Protein AF-A0A9E5V149-F1 (afdb_monomer)

pLDDT: mean 79.42, std 20.44, range [36.66, 98.19]

Secondary structure (DSSP, 8-state):
--HHHHHHHHHHHHHHHHHHHHHHHHHHHHH------EEEEE-------S-----SS---TTHHHHHHHHHHHHHH--S-------------EEEEEEE-TTS-EEEEEE-GGGHHHHHHHHHHHHHHHHHHHHHHHHHHHHHHHHHHHHHHHHHHH-TT--

Radius of gyration: 28.44 Å; Cα contacts (8 Å, |Δi|>4): 94; chains: 1; bounding box: 50×40×90 Å

Nearest PDB structures (foldseek):
  6yxy-assembly1_AK  TM=3.208E-01  e=8.764E-01  Trypanosoma brucei brucei
  1hbx-assembly1_A  TM=2.092E-01  e=3.839E+00  Homo sapiens
  7yh1-assembly2_C  TM=1.714E-01  e=8.544E+00  Promethearchaeum syntrophicum

Structure (mmCIF, N/CA/C/O backbone):
data_AF-A0A9E5V149-F1
#
_entry.id   AF-A0A9E5V149-F1
#
loop_
_atom_site.group_PDB
_atom_site.id
_atom_site.type_symbol
_atom_site.label_atom_id
_atom_site.label_alt_id
_atom_site.label_comp_id
_atom_site.label_asym_id
_atom_site.label_entity_id
_atom_site.label_seq_id
_atom_site.pdbx_PDB_ins_code
_atom_site.Cartn_x
_atom_site.Cartn_y
_atom_site.Cartn_z
_atom_site.occupancy
_atom_site.B_iso_or_equiv
_atom_site.auth_seq_id
_atom_site.auth_comp_id
_atom_site.auth_asym_id
_atom_site.auth_atom_id
_atom_site.pdbx_PDB_model_num
ATOM 1 N N . MET A 1 1 ? 28.850 -5.576 -20.797 1.00 51.12 1 MET A N 1
ATOM 2 C CA . MET A 1 1 ? 27.486 -5.925 -21.259 1.00 51.12 1 MET A CA 1
ATOM 3 C C . MET A 1 1 ? 26.833 -4.629 -21.716 1.00 51.12 1 MET A C 1
ATOM 5 O O . MET A 1 1 ? 27.160 -3.603 -21.146 1.00 51.12 1 MET A O 1
ATOM 9 N N . GLY A 1 2 ? 26.064 -4.618 -22.807 1.00 87.75 2 GLY A N 1
ATOM 10 C CA . GLY A 1 2 ? 25.592 -3.362 -23.414 1.00 87.75 2 GLY A CA 1
ATOM 11 C C . GLY A 1 2 ? 24.473 -2.674 -22.621 1.00 87.75 2 GLY A C 1
ATOM 12 O O . GLY A 1 2 ? 23.629 -3.358 -22.051 1.00 87.75 2 GLY A O 1
ATOM 13 N N . LEU A 1 3 ? 24.426 -1.337 -22.671 1.00 87.38 3 LEU A N 1
ATOM 14 C CA . LEU A 1 3 ? 23.420 -0.484 -22.009 1.00 87.38 3 LEU A CA 1
ATOM 15 C C . LEU A 1 3 ? 21.965 -0.911 -22.269 1.00 87.38 3 LEU A C 1
ATOM 17 O O . LEU A 1 3 ? 21.143 -0.889 -21.363 1.00 87.38 3 LEU A O 1
ATOM 21 N N . LEU A 1 4 ? 21.637 -1.335 -23.494 1.00 87.56 4 LEU A N 1
ATOM 22 C CA . LEU A 1 4 ? 20.285 -1.804 -23.831 1.00 87.56 4 LEU A CA 1
ATOM 23 C C . LEU A 1 4 ? 19.885 -3.058 -23.046 1.00 87.56 4 LEU A C 1
ATOM 25 O O . LEU A 1 4 ? 18.743 -3.170 -22.623 1.00 87.56 4 LEU A O 1
ATOM 29 N N . LYS A 1 5 ? 20.836 -3.964 -22.807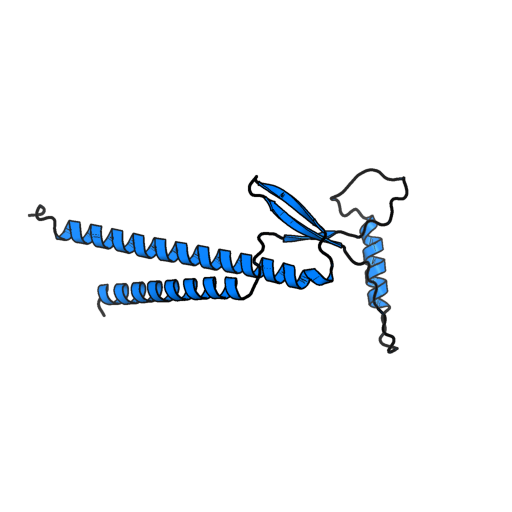 1.00 90.31 5 LYS A N 1
ATOM 30 C CA . LYS A 1 5 ? 20.599 -5.192 -22.042 1.00 90.31 5 LYS A CA 1
ATOM 31 C C . LYS A 1 5 ? 20.417 -4.905 -20.548 1.00 90.31 5 LYS A C 1
ATOM 33 O O . LYS A 1 5 ? 19.683 -5.606 -19.863 1.00 90.31 5 LYS A O 1
ATOM 38 N N . GLU A 1 6 ? 21.065 -3.858 -20.042 1.00 92.31 6 GLU A N 1
ATOM 39 C CA . GLU A 1 6 ? 20.852 -3.369 -18.674 1.00 92.31 6 GLU A CA 1
ATOM 40 C C . GLU A 1 6 ? 19.484 -2.682 -18.530 1.00 92.31 6 GLU A C 1
ATOM 42 O O . GLU A 1 6 ? 18.782 -2.889 -17.540 1.00 92.31 6 GLU A O 1
ATOM 47 N N . LEU A 1 7 ? 19.061 -1.915 -19.541 1.00 91.19 7 LEU A N 1
ATOM 48 C CA . LEU A 1 7 ? 17.721 -1.323 -19.582 1.00 91.19 7 LEU A CA 1
ATOM 49 C C . LEU A 1 7 ? 16.628 -2.392 -19.656 1.00 91.19 7 LEU A C 1
ATOM 51 O O . LEU A 1 7 ? 15.662 -2.319 -18.905 1.00 91.19 7 LEU A O 1
ATOM 55 N N . GLU A 1 8 ? 16.800 -3.407 -20.498 1.00 92.31 8 GLU A N 1
ATOM 56 C CA . GLU A 1 8 ? 15.894 -4.556 -20.576 1.00 92.31 8 GLU A CA 1
ATOM 57 C C . GLU A 1 8 ? 15.749 -5.234 -19.207 1.00 92.31 8 GLU A C 1
ATOM 59 O O . GLU A 1 8 ? 14.638 -5.343 -18.693 1.00 92.31 8 GLU A O 1
ATOM 64 N N . GLY A 1 9 ? 16.868 -5.550 -18.545 1.00 94.69 9 GLY A N 1
ATOM 65 C CA . GLY A 1 9 ? 16.840 -6.162 -17.214 1.00 94.69 9 GLY A CA 1
ATOM 66 C C . GLY A 1 9 ? 16.174 -5.290 -16.142 1.00 94.69 9 GLY A C 1
ATOM 67 O O . GLY A 1 9 ? 15.465 -5.802 -15.276 1.00 94.69 9 GLY A O 1
ATOM 68 N N . THR A 1 10 ? 16.351 -3.965 -16.189 1.00 94.19 10 THR A N 1
ATOM 69 C CA . THR A 1 10 ? 15.666 -3.064 -15.242 1.00 94.19 10 THR A CA 1
ATOM 70 C C . THR A 1 10 ? 14.162 -2.970 -15.515 1.00 94.19 10 THR A C 1
ATOM 72 O O . THR A 1 10 ? 13.381 -2.959 -14.562 1.00 94.19 10 THR A O 1
ATOM 75 N N . VAL A 1 11 ? 13.740 -2.967 -16.784 1.00 95.69 11 VAL A N 1
ATOM 76 C CA . VAL A 1 11 ? 12.322 -2.978 -17.180 1.00 95.69 11 VAL A CA 1
ATOM 77 C C . VAL A 1 11 ? 11.642 -4.284 -16.779 1.00 95.69 11 VAL A C 1
ATOM 79 O O . VAL A 1 11 ? 10.559 -4.237 -16.196 1.00 95.69 11 VAL A O 1
ATOM 82 N N . GLU A 1 12 ? 12.271 -5.434 -17.022 1.00 96.44 12 GLU A N 1
ATOM 83 C CA . GLU A 1 12 ? 11.768 -6.737 -16.568 1.00 96.44 12 GLU A CA 1
ATOM 84 C C . GLU A 1 12 ? 11.617 -6.773 -15.040 1.00 96.44 12 GLU A C 1
ATOM 86 O O . GLU A 1 12 ? 10.591 -7.214 -14.513 1.00 96.44 12 GLU A O 1
ATOM 91 N N . GLY A 1 13 ? 12.594 -6.222 -14.311 1.00 96.81 13 GLY A N 1
ATOM 92 C CA . GLY A 1 13 ? 12.516 -6.059 -12.859 1.00 96.81 13 GLY A CA 1
ATOM 93 C C . GLY A 1 13 ? 11.310 -5.222 -12.417 1.00 96.81 13 GLY A C 1
ATOM 94 O O . GLY A 1 13 ? 10.571 -5.618 -11.520 1.00 96.81 13 GLY A O 1
ATOM 95 N N . TRP A 1 14 ? 11.048 -4.089 -13.072 1.00 97.56 14 TRP A N 1
ATOM 96 C CA . TRP A 1 14 ? 9.883 -3.257 -12.747 1.00 97.56 14 TRP A CA 1
ATOM 97 C C . TRP A 1 14 ? 8.554 -3.926 -13.105 1.00 97.56 14 TRP A C 1
ATOM 99 O O . TRP A 1 14 ? 7.590 -3.795 -12.354 1.00 97.56 14 TRP A O 1
ATOM 109 N N . GLN A 1 15 ? 8.481 -4.650 -14.223 1.00 96.06 15 GLN A N 1
ATOM 110 C CA . GLN A 1 15 ? 7.267 -5.363 -14.630 1.00 96.06 15 GLN A CA 1
ATOM 111 C C . GLN A 1 15 ? 6.927 -6.507 -13.671 1.00 96.06 15 GLN A C 1
ATOM 113 O O . GLN A 1 15 ? 5.771 -6.653 -13.271 1.00 96.06 15 GLN A O 1
ATOM 118 N N . THR A 1 16 ? 7.928 -7.291 -13.272 1.00 97.81 16 THR A N 1
ATOM 119 C CA . THR A 1 16 ? 7.750 -8.373 -12.293 1.00 97.81 16 THR A CA 1
ATOM 120 C C . THR A 1 16 ? 7.334 -7.828 -10.930 1.00 97.81 16 THR A C 1
ATOM 122 O O . THR A 1 16 ? 6.401 -8.351 -10.320 1.00 97.81 16 THR A O 1
ATOM 125 N N . GLU A 1 17 ? 7.941 -6.727 -10.480 1.00 97.75 17 GLU A N 1
ATOM 126 C CA . GLU A 1 17 ? 7.536 -6.045 -9.249 1.00 97.75 17 GLU A CA 1
ATOM 127 C C . GLU A 1 17 ? 6.083 -5.545 -9.329 1.00 97.75 17 GLU A C 1
ATOM 129 O O . GLU A 1 17 ? 5.304 -5.735 -8.396 1.00 97.75 17 GLU A O 1
ATOM 134 N N . LEU A 1 18 ? 5.672 -4.965 -10.462 1.00 97.44 18 LEU A N 1
ATOM 135 C CA . LEU A 1 18 ? 4.301 -4.490 -10.668 1.00 97.44 18 LEU A CA 1
ATOM 136 C C . LEU A 1 18 ? 3.292 -5.647 -10.579 1.00 97.44 18 LEU A C 1
ATOM 138 O O . LEU A 1 18 ? 2.278 -5.528 -9.889 1.00 97.44 18 LEU A O 1
ATOM 142 N N . GLN A 1 19 ? 3.592 -6.795 -11.194 1.00 97.69 19 GLN A N 1
ATOM 143 C CA . GLN A 1 19 ? 2.767 -8.003 -11.076 1.00 97.69 19 GLN A CA 1
ATOM 144 C C . GLN A 1 19 ? 2.667 -8.495 -9.624 1.00 97.69 19 GLN A C 1
ATOM 146 O O . GLN A 1 19 ? 1.574 -8.820 -9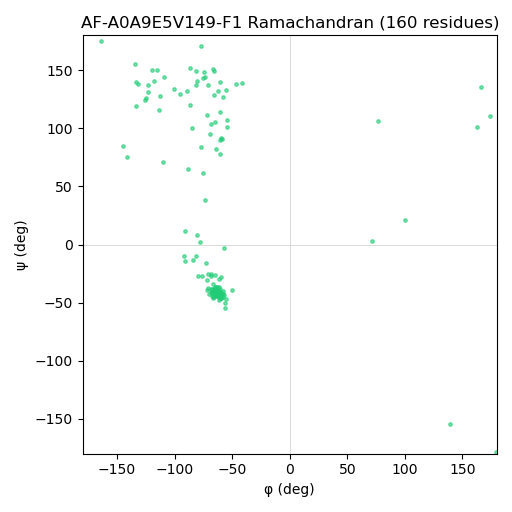.158 1.00 97.69 19 GLN A O 1
ATOM 151 N N . GLN A 1 20 ? 3.778 -8.500 -8.882 1.00 98.06 20 GLN A N 1
ATOM 152 C CA . GLN A 1 20 ? 3.782 -8.873 -7.465 1.00 98.06 20 GLN A CA 1
ATOM 153 C C . GLN A 1 20 ? 2.932 -7.924 -6.618 1.00 98.06 20 GLN A C 1
ATOM 155 O O . GLN A 1 20 ? 2.172 -8.382 -5.766 1.00 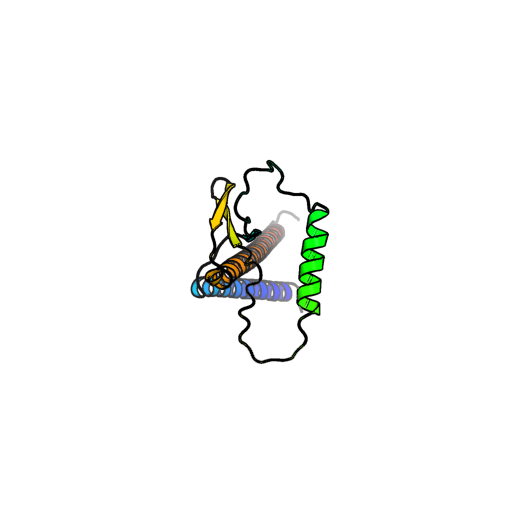98.06 20 GLN A O 1
ATOM 160 N N . ILE A 1 21 ? 3.010 -6.615 -6.867 1.00 98.00 21 ILE A N 1
ATOM 161 C CA . ILE A 1 21 ? 2.195 -5.620 -6.162 1.00 98.00 21 ILE A CA 1
ATOM 162 C C . ILE A 1 21 ? 0.705 -5.878 -6.395 1.00 98.00 21 ILE A C 1
ATOM 164 O O . ILE A 1 21 ? -0.071 -5.832 -5.443 1.00 98.00 21 ILE A O 1
ATOM 168 N N . LEU A 1 22 ? 0.291 -6.198 -7.625 1.00 97.25 22 LEU A N 1
ATOM 169 C CA . LEU A 1 22 ? -1.110 -6.520 -7.920 1.00 97.25 22 LEU A CA 1
ATOM 170 C C . LEU A 1 22 ? -1.594 -7.753 -7.143 1.00 97.25 22 LEU A C 1
ATOM 172 O O . LEU A 1 22 ? -2.684 -7.721 -6.571 1.00 97.25 22 LEU A O 1
ATOM 176 N N . LEU A 1 23 ? -0.770 -8.801 -7.058 1.00 98.00 23 LEU A N 1
ATOM 177 C CA . LEU A 1 23 ? -1.079 -9.990 -6.257 1.00 98.00 23 LEU A CA 1
ATOM 178 C C . LEU A 1 23 ? -1.177 -9.665 -4.762 1.00 98.00 23 LEU A C 1
ATOM 180 O O . LEU A 1 23 ? -2.091 -10.131 -4.087 1.00 98.00 23 LEU A O 1
ATOM 184 N N . GLN A 1 24 ? -0.272 -8.836 -4.240 1.00 97.62 24 GLN A N 1
ATOM 185 C CA . GLN A 1 24 ? -0.310 -8.406 -2.840 1.00 97.62 24 GLN A CA 1
ATOM 186 C C . GLN A 1 24 ? -1.552 -7.565 -2.531 1.00 97.62 24 GLN A C 1
ATOM 188 O O . GLN A 1 24 ? -2.156 -7.740 -1.476 1.00 97.62 24 GLN A O 1
ATOM 193 N N . ILE A 1 25 ? -1.966 -6.688 -3.450 1.00 96.88 25 ILE A N 1
ATOM 194 C CA . ILE A 1 25 ? -3.213 -5.927 -3.320 1.00 96.88 25 ILE A CA 1
ATOM 195 C C . ILE A 1 25 ? -4.405 -6.889 -3.268 1.00 96.88 25 ILE A C 1
ATOM 197 O O . ILE A 1 25 ? -5.237 -6.767 -2.373 1.00 96.88 25 ILE A O 1
ATOM 201 N N . GLN A 1 26 ? -4.476 -7.869 -4.175 1.00 96.62 26 GLN A N 1
ATOM 202 C CA . GLN A 1 26 ? -5.553 -8.863 -4.174 1.00 96.62 26 GLN A CA 1
ATOM 203 C C . GLN A 1 26 ? -5.586 -9.667 -2.868 1.00 96.62 26 GLN A C 1
ATOM 205 O O . GLN A 1 26 ? -6.658 -9.852 -2.295 1.00 96.62 26 GLN A O 1
ATOM 210 N N . ALA A 1 27 ? -4.424 -10.100 -2.374 1.00 97.12 27 ALA A N 1
ATOM 211 C CA . ALA A 1 27 ? -4.317 -10.822 -1.112 1.00 97.12 27 ALA A CA 1
ATOM 212 C C . ALA A 1 27 ? -4.878 -10.005 0.065 1.00 97.12 27 ALA A C 1
ATOM 214 O O . ALA A 1 27 ? -5.654 -10.541 0.851 1.00 97.12 27 ALA A O 1
ATOM 215 N N . LEU A 1 28 ? -4.592 -8.698 0.139 1.00 95.88 28 LEU A N 1
ATOM 216 C CA . LEU A 1 28 ? -5.128 -7.832 1.200 1.00 95.88 28 LEU A CA 1
ATOM 217 C C . LEU A 1 28 ? -6.657 -7.769 1.216 1.00 95.88 28 LEU A C 1
ATOM 219 O O . LEU A 1 28 ? -7.250 -7.772 2.292 1.00 95.88 28 LEU A O 1
ATOM 223 N N . TYR A 1 29 ? -7.299 -7.744 0.046 1.00 95.06 29 TYR A N 1
ATOM 224 C CA . TYR A 1 29 ? -8.763 -7.770 -0.034 1.00 95.06 29 TYR A CA 1
ATOM 225 C C . TYR A 1 29 ? -9.360 -9.111 0.413 1.00 95.06 29 TYR A C 1
ATOM 227 O O . TYR A 1 29 ? -10.491 -9.142 0.892 1.00 95.06 29 TYR A O 1
ATOM 235 N N . LEU A 1 30 ? -8.612 -10.213 0.290 1.00 95.62 30 LEU A N 1
ATOM 236 C CA . LEU A 1 30 ? -9.035 -11.532 0.771 1.00 95.62 30 LEU A CA 1
ATOM 237 C C . LEU A 1 30 ? -8.833 -11.703 2.285 1.00 95.62 30 LEU A C 1
ATOM 239 O O . LEU A 1 30 ? -9.560 -12.467 2.914 1.00 95.62 30 LEU A O 1
ATOM 243 N N . GLU A 1 31 ? -7.875 -10.991 2.884 1.00 92.62 31 GLU A N 1
ATOM 244 C CA . GLU A 1 31 ? -7.591 -11.058 4.324 1.00 92.62 31 GLU A CA 1
ATOM 245 C C . GLU A 1 31 ? -8.717 -10.465 5.195 1.00 92.62 31 GLU A C 1
ATOM 247 O O . GLU A 1 31 ? -8.854 -10.833 6.368 1.00 92.62 31 GLU A O 1
ATOM 252 N N . GLY A 1 32 ? -9.523 -9.541 4.659 1.00 92.69 32 GLY A N 1
ATOM 253 C CA . GLY A 1 32 ? -10.728 -9.031 5.315 1.00 92.69 32 GLY A CA 1
ATOM 254 C C . GLY A 1 32 ? -10.928 -7.518 5.168 1.00 92.69 32 GLY A C 1
ATOM 255 O O . GLY A 1 32 ? -10.455 -6.926 4.200 1.00 92.69 32 GLY A O 1
ATOM 256 N N . PRO A 1 33 ? -11.646 -6.869 6.107 1.00 93.31 33 PRO A N 1
ATOM 257 C CA . PRO A 1 33 ? -12.024 -5.469 5.962 1.00 93.31 33 PRO A CA 1
ATOM 258 C C . PRO A 1 33 ? -10.807 -4.544 5.979 1.00 93.31 33 PRO A C 1
ATOM 260 O O . PRO A 1 33 ? -9.806 -4.810 6.653 1.00 93.31 33 PRO A O 1
ATOM 263 N N . ILE A 1 34 ? -10.950 -3.441 5.251 1.00 95.00 34 ILE A N 1
ATOM 264 C CA . ILE A 1 34 ? -9.978 -2.364 5.105 1.00 95.00 34 ILE A CA 1
ATOM 265 C C . ILE A 1 34 ? -10.694 -1.075 5.510 1.00 95.00 34 ILE A C 1
ATOM 267 O O . ILE A 1 34 ? -11.772 -0.790 4.990 1.00 95.00 34 ILE A O 1
ATOM 271 N N . ILE A 1 35 ? -10.126 -0.326 6.453 1.00 93.56 35 ILE A N 1
ATOM 272 C CA . ILE A 1 35 ? -10.759 0.875 7.014 1.00 93.56 35 ILE A CA 1
ATOM 273 C C . ILE A 1 35 ? -9.801 2.056 6.885 1.00 93.56 35 ILE A C 1
ATOM 275 O O . ILE A 1 35 ? -8.685 2.003 7.396 1.00 93.56 35 ILE A O 1
ATOM 279 N N . ASP A 1 36 ? -10.259 3.128 6.240 1.00 92.69 36 ASP A N 1
ATOM 280 C CA . ASP A 1 36 ? -9.591 4.429 6.283 1.00 92.69 36 ASP A CA 1
ATOM 281 C C . ASP A 1 36 ? -10.042 5.189 7.534 1.00 92.69 36 ASP A C 1
ATOM 283 O O . ASP A 1 36 ? -11.155 5.714 7.594 1.00 92.69 36 ASP A O 1
ATOM 287 N N . GLY A 1 37 ? -9.205 5.179 8.566 1.00 92.94 37 GLY A N 1
ATOM 288 C CA . GLY A 1 37 ? -9.506 5.834 9.830 1.00 92.94 37 GLY A CA 1
ATOM 289 C C . GLY A 1 37 ? -8.402 5.666 10.862 1.00 92.94 37 GLY A C 1
ATOM 290 O O . GLY A 1 37 ? -7.367 5.045 10.611 1.00 92.94 37 GLY A O 1
ATOM 291 N N . TRP A 1 38 ? -8.636 6.224 12.043 1.00 93.50 38 TRP A N 1
ATOM 292 C CA . TRP A 1 38 ? -7.767 6.108 13.207 1.00 93.50 38 TRP A CA 1
ATOM 293 C C . TRP A 1 38 ? -8.589 5.808 14.460 1.00 93.50 38 TRP A C 1
ATOM 295 O O . TRP A 1 38 ? -9.780 6.109 14.536 1.00 93.50 38 TRP A O 1
ATOM 305 N N . LEU A 1 39 ? -7.946 5.192 15.450 1.00 92.69 39 LEU A N 1
ATOM 306 C CA . LEU A 1 39 ? -8.538 4.971 16.763 1.00 92.69 39 LEU A CA 1
ATOM 307 C C . LEU A 1 39 ? -8.111 6.094 17.702 1.00 92.69 39 LEU A C 1
ATOM 309 O O . LEU A 1 39 ? -6.924 6.389 17.826 1.00 92.69 39 LEU A O 1
ATOM 313 N N . GLU A 1 40 ? -9.084 6.691 18.372 1.00 89.56 40 GLU A N 1
ATOM 314 C CA . GLU A 1 40 ? -8.882 7.726 19.375 1.00 89.56 40 GLU A CA 1
ATOM 315 C C . GLU A 1 40 ? -9.274 7.183 20.749 1.00 89.56 40 GLU A C 1
ATOM 317 O O . GLU A 1 40 ? -10.357 6.618 20.924 1.00 89.56 40 GLU A O 1
ATOM 322 N N . SER A 1 41 ? -8.374 7.320 21.721 1.00 86.12 41 SER A N 1
ATOM 323 C CA . SER A 1 41 ? -8.634 6.972 23.115 1.00 86.12 41 SER A CA 1
ATOM 324 C C . SER A 1 41 ? -9.207 8.173 23.853 1.00 86.12 41 SER A C 1
ATOM 326 O O . SER A 1 41 ? -8.621 9.255 23.816 1.00 86.12 41 SER A O 1
ATOM 328 N N . HIS A 1 42 ? -10.285 7.966 24.601 1.00 76.94 42 HIS A N 1
ATOM 329 C CA . HIS A 1 42 ? -10.811 8.956 25.528 1.00 76.94 42 HIS A CA 1
ATOM 330 C C . HIS A 1 42 ? -10.770 8.436 26.966 1.00 76.94 42 HIS A C 1
ATOM 332 O O . HIS A 1 42 ? -11.078 7.260 27.211 1.00 76.94 42 HIS A O 1
ATOM 338 N N . PRO A 1 43 ? -10.429 9.304 27.935 1.00 70.06 43 PRO A N 1
ATOM 339 C CA . PRO A 1 43 ? -10.659 8.988 29.332 1.00 70.06 43 PRO A CA 1
ATOM 340 C C . PRO A 1 43 ? -12.162 8.774 29.533 1.00 70.06 43 PRO A C 1
ATOM 342 O O . PRO A 1 43 ? -12.993 9.465 28.939 1.00 70.06 43 PRO A O 1
ATOM 345 N N . ARG A 1 44 ? -12.528 7.780 30.343 1.00 61.66 44 ARG A N 1
ATOM 346 C CA . ARG A 1 44 ? -13.919 7.598 30.755 1.00 61.66 44 ARG A CA 1
ATOM 347 C C . ARG A 1 44 ? -14.328 8.865 31.508 1.00 61.66 44 ARG A C 1
ATOM 349 O O . ARG A 1 44 ? -13.771 9.124 32.569 1.00 61.66 44 ARG A O 1
ATOM 356 N N . GLU A 1 45 ? -15.265 9.645 30.967 1.00 52.44 45 GLU A N 1
ATOM 357 C CA . GLU A 1 45 ? -15.907 10.728 31.717 1.00 52.44 45 GLU A CA 1
ATOM 358 C C . GLU A 1 45 ? -16.486 10.114 32.995 1.00 52.44 45 GLU A C 1
ATOM 360 O O . GLU A 1 45 ? -17.452 9.343 32.962 1.00 52.44 45 GLU A O 1
ATOM 365 N N . ALA A 1 46 ? -15.845 10.398 34.131 1.00 46.47 46 ALA A N 1
ATOM 366 C CA . ALA A 1 46 ? -16.487 10.242 35.419 1.00 46.47 46 ALA A CA 1
ATOM 367 C C . ALA A 1 46 ? -17.776 11.069 35.358 1.00 46.47 46 ALA A C 1
ATOM 369 O O . ALA A 1 46 ? -17.775 12.187 34.843 1.00 46.47 46 ALA A O 1
ATOM 370 N N . GLN A 1 47 ? -18.881 10.473 35.797 1.00 36.66 47 GLN A N 1
ATOM 371 C CA . GLN A 1 47 ? -20.219 11.057 35.744 1.00 36.66 47 GLN A CA 1
ATOM 372 C C . GLN A 1 47 ? -20.206 12.553 36.119 1.00 36.66 47 GLN A C 1
ATOM 374 O O . GLN A 1 47 ? -19.502 12.937 37.057 1.00 36.66 47 GLN A O 1
ATOM 379 N N . PRO A 1 48 ? -20.973 13.403 35.414 1.00 39.97 48 PRO A N 1
ATOM 380 C CA . PRO A 1 48 ? -20.939 14.838 35.629 1.00 39.97 48 PRO A CA 1
ATOM 381 C C . PRO A 1 48 ? -21.528 15.168 37.001 1.00 39.97 48 PRO A C 1
ATOM 383 O O . PRO A 1 48 ? -22.744 15.207 37.187 1.00 39.97 48 PRO A O 1
ATOM 386 N N . ASN A 1 49 ? -20.659 15.470 37.959 1.00 39.19 49 ASN A N 1
ATOM 387 C CA . ASN A 1 49 ? -21.032 16.363 39.044 1.00 39.19 49 ASN A CA 1
ATOM 388 C C . ASN A 1 49 ? -21.268 17.745 38.396 1.00 39.19 49 ASN A C 1
ATOM 390 O O . ASN A 1 49 ? -20.409 18.195 37.635 1.00 39.19 49 ASN A O 1
ATOM 394 N N . PRO A 1 50 ? -22.403 18.428 38.634 1.00 42.31 50 PRO A N 1
ATOM 395 C CA . PRO A 1 50 ? -22.819 19.628 37.893 1.00 42.31 50 PRO A CA 1
ATOM 396 C C . PRO A 1 50 ? -22.030 20.908 38.240 1.00 42.31 50 PRO A C 1
ATOM 398 O O . PRO A 1 50 ? -22.578 22.006 38.279 1.00 42.31 50 PRO A O 1
ATOM 401 N N . SER A 1 51 ? -20.726 20.802 38.470 1.00 43.25 51 SER A N 1
ATOM 402 C CA . SER A 1 51 ? -19.850 21.940 38.713 1.00 43.25 51 SER A CA 1
ATOM 403 C C . SER A 1 51 ? -18.485 21.668 38.100 1.00 43.25 51 SER A C 1
ATOM 405 O O . SER A 1 51 ? -17.604 21.154 38.781 1.00 43.25 51 SER A O 1
ATOM 407 N N . THR A 1 52 ? -18.328 21.954 36.810 1.00 40.19 52 THR A N 1
ATOM 408 C CA . THR A 1 52 ? -17.214 22.731 36.228 1.00 40.19 52 THR A CA 1
ATOM 409 C C . THR A 1 52 ? -17.365 22.666 34.712 1.00 40.19 52 THR A C 1
ATOM 411 O O . THR A 1 52 ? -17.231 21.616 34.092 1.00 40.19 52 THR A O 1
ATOM 414 N N . VAL A 1 53 ? -17.711 23.807 34.131 1.00 48.00 53 VAL A N 1
ATOM 415 C CA . VAL A 1 53 ? -17.819 24.012 32.690 1.00 48.00 53 VAL A CA 1
ATOM 416 C C . VAL A 1 53 ? -16.395 24.254 32.156 1.00 48.00 53 VAL A C 1
ATOM 418 O O . VAL A 1 53 ? -15.615 24.959 32.790 1.00 48.00 53 VAL A O 1
ATOM 421 N N . GLU A 1 54 ? -16.104 23.697 30.977 1.00 47.94 54 GLU A N 1
ATOM 422 C CA . GLU A 1 54 ? -15.022 24.077 30.043 1.00 47.94 54 GLU A CA 1
ATOM 423 C C . GLU A 1 54 ? -13.576 23.652 30.371 1.00 47.94 54 GLU A C 1
ATOM 425 O O . GLU A 1 54 ? -12.863 24.297 31.137 1.00 47.94 54 GLU A O 1
ATOM 430 N N . SER A 1 55 ? -13.068 22.654 29.635 1.00 41.12 55 SER A N 1
ATOM 431 C CA . SER A 1 55 ? -11.881 22.787 28.758 1.00 41.12 55 SER A CA 1
ATOM 432 C C . SER A 1 55 ? -11.313 21.408 28.409 1.00 41.12 55 SER A C 1
ATOM 434 O O . SER A 1 55 ? -10.554 20.831 29.184 1.00 41.12 55 SER A O 1
ATOM 436 N N . SER A 1 56 ? -11.598 20.905 27.206 1.00 55.19 56 SER A N 1
ATOM 437 C CA . SER A 1 56 ? -10.720 19.917 26.574 1.00 55.19 56 SER A CA 1
ATOM 438 C C . SER A 1 56 ? -9.446 20.615 26.083 1.00 55.19 56 SER A C 1
ATOM 440 O O . SER A 1 56 ? -9.543 21.722 25.556 1.00 55.19 56 SER A O 1
ATOM 442 N N . THR A 1 57 ? -8.297 19.929 26.159 1.00 49.78 57 THR A N 1
ATOM 443 C CA . THR A 1 57 ? -6.989 20.218 25.502 1.00 49.78 57 THR A CA 1
ATOM 444 C C . THR A 1 57 ? -5.855 20.900 26.283 1.00 49.78 57 THR A C 1
ATOM 446 O O . THR A 1 57 ? -4.893 21.356 25.671 1.00 49.78 57 THR A O 1
ATOM 449 N N . VAL A 1 58 ? -5.840 20.879 27.619 1.00 45.69 58 VAL A N 1
ATOM 450 C CA . VAL A 1 58 ? -4.596 21.175 28.358 1.00 45.69 58 VAL A CA 1
ATOM 451 C C . VAL A 1 58 ? -4.412 20.124 29.442 1.00 45.69 58 VAL A C 1
ATOM 453 O O . VAL A 1 58 ? -5.254 20.042 30.329 1.00 45.69 58 VAL A O 1
ATOM 456 N N . ILE A 1 59 ? -3.314 19.363 29.382 1.00 47.66 59 ILE A N 1
ATOM 457 C CA . ILE A 1 59 ? -2.779 18.599 30.520 1.00 47.66 59 ILE A CA 1
ATOM 458 C C . ILE A 1 59 ? -2.491 19.639 31.609 1.00 47.66 59 ILE A C 1
ATOM 460 O O . ILE A 1 59 ? -1.458 20.314 31.606 1.00 47.66 59 ILE A O 1
ATOM 464 N N . ARG A 1 60 ? -3.478 19.900 32.469 1.00 45.47 60 ARG A N 1
ATOM 465 C CA . ARG A 1 60 ? -3.339 20.804 33.614 1.00 45.47 60 ARG A CA 1
ATOM 466 C C . ARG A 1 60 ? -2.780 19.983 34.767 1.00 45.47 60 ARG A C 1
ATOM 468 O O . ARG A 1 60 ? -3.014 18.786 34.856 1.00 45.47 60 ARG A O 1
ATOM 475 N N . HIS A 1 61 ? -2.051 20.640 35.662 1.00 49.62 61 HIS A N 1
ATOM 476 C CA . HIS A 1 61 ? -1.251 20.034 36.735 1.00 49.62 61 HIS A CA 1
ATOM 477 C C . HIS A 1 61 ? -2.039 19.125 37.714 1.00 49.62 61 HIS A C 1
ATOM 479 O O . HIS A 1 61 ? -1.430 18.506 38.573 1.00 49.62 61 HIS A O 1
ATOM 485 N N . ALA A 1 62 ? -3.362 19.004 37.555 1.00 49.56 62 ALA A N 1
ATOM 486 C CA . ALA A 1 62 ? -4.224 18.036 38.232 1.00 49.56 62 ALA A CA 1
ATOM 487 C C . ALA A 1 62 ? -4.060 16.582 37.729 1.00 49.56 62 ALA A C 1
ATOM 489 O O . ALA A 1 62 ? -4.488 15.654 38.404 1.00 49.56 62 ALA A O 1
ATOM 490 N N . GLU A 1 63 ? -3.434 16.359 36.567 1.00 53.09 63 GLU A N 1
ATOM 491 C CA . GLU A 1 63 ? -3.142 15.007 36.054 1.00 53.09 63 GLU A CA 1
ATOM 492 C C . GLU A 1 63 ? -1.844 14.414 36.626 1.00 53.09 63 GLU A C 1
ATOM 494 O O . GLU A 1 63 ? -1.615 13.213 36.508 1.00 53.09 63 GLU A O 1
ATOM 499 N N . VAL A 1 64 ? -0.999 15.228 37.278 1.00 59.34 64 VAL A N 1
ATOM 500 C CA . VAL A 1 64 ? 0.211 14.726 37.951 1.00 59.34 64 VAL A CA 1
ATOM 501 C C . VAL A 1 64 ? -0.177 13.871 39.152 1.00 59.34 64 VAL A C 1
ATOM 503 O O . VAL A 1 64 ? 0.394 12.802 39.318 1.00 59.34 64 VAL A O 1
ATOM 506 N N . ASP A 1 65 ? -1.185 14.276 39.926 1.00 60.19 65 ASP A N 1
ATOM 507 C CA . ASP A 1 65 ? -1.656 13.500 41.078 1.00 60.19 65 ASP A CA 1
ATOM 508 C C . ASP A 1 65 ? -2.258 12.155 40.635 1.00 60.19 65 ASP A C 1
ATOM 510 O O . ASP A 1 65 ? -1.905 11.119 41.185 1.00 60.19 65 ASP A O 1
ATOM 514 N N . GLN A 1 66 ? -3.045 12.132 39.550 1.00 61.75 66 GLN A N 1
ATOM 515 C CA . GLN A 1 66 ? -3.545 10.879 38.960 1.00 61.75 66 GLN A CA 1
ATOM 516 C C . GLN A 1 66 ? -2.427 9.981 38.410 1.00 61.75 66 GLN A C 1
ATOM 518 O O . GLN A 1 66 ? -2.500 8.759 38.534 1.00 61.75 66 GLN A O 1
ATOM 523 N N . LEU A 1 67 ? -1.390 10.561 37.797 1.00 66.25 67 LEU A N 1
ATOM 524 C CA . LEU A 1 67 ? -0.217 9.807 37.348 1.00 66.25 67 LEU A CA 1
ATOM 525 C C . LEU A 1 67 ? 0.589 9.262 38.531 1.00 66.25 67 LEU A C 1
ATOM 527 O O . LEU A 1 67 ? 1.084 8.141 38.450 1.00 66.25 67 LEU A O 1
ATOM 531 N N . MET A 1 68 ? 0.710 10.024 39.619 1.00 66.12 68 MET A N 1
ATOM 532 C CA . MET A 1 68 ? 1.383 9.589 40.842 1.00 66.12 68 MET A CA 1
ATOM 533 C C . MET A 1 68 ? 0.607 8.472 41.535 1.00 66.12 68 MET A C 1
ATOM 535 O O . MET A 1 68 ? 1.228 7.489 41.926 1.00 66.12 68 MET A O 1
ATOM 539 N N . ASP A 1 69 ? -0.721 8.562 41.600 1.00 66.94 69 ASP A N 1
ATOM 540 C CA . ASP A 1 69 ? -1.584 7.495 42.110 1.00 66.94 69 ASP A CA 1
ATOM 541 C C . ASP A 1 69 ? -1.447 6.223 41.260 1.00 66.94 69 ASP A C 1
ATOM 543 O O . ASP A 1 69 ? -1.247 5.136 41.797 1.00 66.94 69 ASP A O 1
ATOM 547 N N . TYR A 1 70 ? -1.435 6.354 39.929 1.00 63.66 70 TYR A N 1
ATOM 548 C CA . TYR A 1 70 ? -1.232 5.230 39.010 1.00 63.66 70 TYR A CA 1
ATOM 549 C C . TYR A 1 70 ? 0.159 4.585 39.148 1.00 63.66 70 TYR A C 1
ATOM 551 O O . TYR A 1 70 ? 0.291 3.362 39.188 1.00 63.66 70 TYR A O 1
ATOM 559 N N . VAL A 1 71 ? 1.221 5.392 39.254 1.00 72.12 71 VAL A N 1
ATOM 560 C CA . VAL A 1 71 ? 2.589 4.897 39.488 1.00 72.12 71 VAL A CA 1
ATOM 561 C C . VAL A 1 71 ? 2.697 4.238 40.863 1.00 72.12 71 VAL A C 1
ATOM 563 O O . VAL A 1 71 ? 3.356 3.207 40.991 1.00 72.12 71 VAL A O 1
ATOM 566 N N . GLN A 1 72 ? 2.033 4.786 41.881 1.00 69.62 72 GLN A N 1
ATOM 567 C CA . GLN A 1 72 ? 1.992 4.212 43.221 1.00 69.62 72 GLN A CA 1
ATOM 568 C C . GLN A 1 72 ? 1.247 2.871 43.230 1.00 69.62 72 GLN A C 1
ATOM 570 O O . GLN A 1 72 ? 1.726 1.925 43.852 1.00 69.62 72 GLN A O 1
ATOM 575 N N . GLU A 1 73 ? 0.132 2.753 42.504 1.00 66.25 73 GLU A N 1
ATOM 576 C CA . GLU A 1 73 ? -0.579 1.486 42.306 1.00 66.25 73 GLU A CA 1
ATOM 577 C C . GLU A 1 73 ? 0.318 0.438 41.639 1.00 66.25 73 GLU A C 1
ATOM 579 O O . GLU A 1 73 ? 0.406 -0.678 42.142 1.00 66.25 73 GLU A O 1
ATOM 584 N N . ILE A 1 74 ? 1.054 0.794 40.578 1.00 66.25 74 ILE A N 1
ATOM 585 C CA . ILE A 1 74 ? 1.987 -0.125 39.901 1.00 66.25 74 ILE A CA 1
ATOM 586 C C . ILE A 1 74 ? 3.130 -0.554 40.828 1.00 66.25 74 ILE A C 1
ATOM 588 O O . ILE A 1 74 ? 3.494 -1.729 40.863 1.00 66.25 74 ILE A O 1
ATOM 592 N N . CYS A 1 75 ? 3.698 0.381 41.589 1.00 67.25 75 CYS A N 1
ATOM 593 C CA . CYS A 1 75 ? 4.798 0.109 42.513 1.00 67.25 75 CYS A CA 1
ATOM 594 C C . CYS A 1 75 ? 4.361 -0.704 43.745 1.00 67.25 75 CYS A C 1
ATOM 596 O O . CYS A 1 75 ? 5.187 -1.406 44.329 1.00 67.25 75 CYS A O 1
ATOM 598 N N . ASN A 1 76 ? 3.082 -0.636 44.131 1.00 63.81 76 ASN A N 1
ATOM 599 C CA . ASN A 1 76 ? 2.516 -1.395 45.249 1.00 63.81 76 ASN A CA 1
ATOM 600 C C . ASN A 1 76 ? 2.158 -2.850 44.880 1.00 63.81 76 ASN A C 1
ATOM 602 O O . ASN A 1 76 ? 1.879 -3.644 45.781 1.00 63.81 76 ASN A O 1
ATOM 606 N N . VAL A 1 77 ? 2.193 -3.240 43.597 1.00 57.25 77 VAL A N 1
ATOM 607 C CA . VAL A 1 77 ? 2.047 -4.647 43.187 1.00 57.25 77 VAL A CA 1
ATOM 608 C C . VAL A 1 77 ? 3.364 -5.391 43.445 1.00 57.25 77 VAL A C 1
ATOM 610 O O . VAL A 1 77 ? 4.203 -5.554 42.561 1.00 57.25 77 VAL A O 1
ATOM 613 N N . GLN A 1 78 ? 3.557 -5.852 44.681 1.00 48.34 78 GLN A N 1
ATOM 614 C CA . GLN A 1 78 ? 4.519 -6.913 44.996 1.00 48.34 78 GLN A CA 1
ATOM 615 C C . GLN A 1 78 ? 3.913 -8.302 44.703 1.00 48.34 78 GLN A C 1
ATOM 617 O O . GLN A 1 78 ? 2.694 -8.475 44.780 1.00 48.34 78 GLN A O 1
ATOM 622 N N . PRO A 1 79 ? 4.735 -9.302 44.329 1.00 50.44 79 PRO A N 1
ATOM 623 C CA . PRO A 1 79 ? 4.286 -10.508 43.644 1.00 50.44 79 PRO A CA 1
ATOM 624 C C . PRO A 1 79 ? 3.868 -11.598 44.635 1.00 50.44 79 PRO A C 1
ATOM 626 O O . PRO A 1 79 ? 4.508 -12.639 44.706 1.00 50.44 79 PRO A O 1
ATOM 629 N N . GLU A 1 80 ? 2.816 -11.387 45.422 1.00 47.78 80 GLU A N 1
ATOM 630 C CA . GLU A 1 80 ? 2.368 -12.399 46.385 1.00 47.78 80 GLU A CA 1
ATOM 631 C C . GLU A 1 80 ? 0.844 -12.472 46.460 1.00 47.78 80 GLU A C 1
ATOM 633 O O . GLU A 1 80 ? 0.236 -11.965 47.393 1.00 47.78 80 GLU A O 1
ATOM 638 N N . THR A 1 81 ? 0.217 -13.073 45.445 1.00 37.81 81 THR A N 1
ATOM 639 C CA . THR A 1 81 ? -0.798 -14.146 45.552 1.00 37.81 81 THR A CA 1
ATOM 640 C C . THR A 1 81 ? -1.532 -14.328 44.224 1.00 37.81 81 THR A C 1
ATOM 642 O O . THR A 1 81 ? -1.950 -13.376 43.571 1.00 37.81 81 THR A O 1
ATOM 645 N N . GLU A 1 82 ? -1.698 -15.590 43.832 1.00 44.59 82 GLU A N 1
ATOM 646 C CA . GLU A 1 82 ? -2.552 -16.047 42.739 1.00 44.59 82 GLU A CA 1
ATOM 647 C C . GLU A 1 82 ? -4.019 -15.735 43.060 1.00 44.59 82 GLU A C 1
ATOM 649 O O . GLU A 1 82 ? -4.780 -16.563 43.553 1.00 44.59 82 GLU A O 1
ATOM 654 N N . GLN A 1 83 ? -4.425 -14.503 42.803 1.00 40.25 83 GLN A N 1
ATOM 655 C CA . GLN A 1 83 ? -5.820 -14.130 42.677 1.00 40.25 83 GLN A CA 1
ATOM 656 C C . GLN A 1 83 ? -5.955 -13.499 41.307 1.00 40.25 83 GLN A C 1
ATOM 658 O O . GLN A 1 83 ? -5.145 -12.670 40.904 1.00 40.25 83 GLN A O 1
ATOM 663 N N . THR A 1 84 ? -6.952 -13.949 40.555 1.00 43.25 84 THR A N 1
ATOM 664 C CA . THR A 1 84 ? -7.398 -13.342 39.305 1.00 43.25 84 THR A CA 1
ATOM 665 C C . THR A 1 84 ? -7.863 -11.921 39.600 1.00 43.25 84 THR A C 1
ATOM 667 O O . THR A 1 84 ? -9.057 -11.655 39.727 1.00 43.25 84 THR A O 1
ATOM 670 N N . VAL A 1 85 ? -6.906 -11.011 39.760 1.00 42.00 85 VAL A N 1
ATOM 671 C CA . VAL A 1 85 ? -7.135 -9.581 39.773 1.00 42.00 85 VAL A CA 1
ATOM 672 C C . VAL A 1 85 ? -7.508 -9.264 38.336 1.00 42.00 85 VAL A C 1
ATOM 674 O O . VAL A 1 85 ? -6.658 -9.129 37.456 1.00 42.00 85 VAL A O 1
ATOM 677 N N . ALA A 1 86 ? -8.810 -9.230 38.063 1.00 44.22 86 ALA A N 1
ATOM 678 C CA . ALA A 1 86 ? -9.303 -8.440 36.958 1.00 44.22 86 ALA A CA 1
ATOM 679 C C . ALA A 1 86 ? -8.888 -7.008 37.293 1.00 44.22 86 ALA A C 1
ATOM 681 O O . ALA A 1 86 ? -9.580 -6.316 38.034 1.00 44.22 86 ALA A O 1
ATOM 682 N N . CYS A 1 87 ? -7.697 -6.608 36.843 1.00 39.72 87 CYS A N 1
ATOM 683 C CA . CYS A 1 87 ? -7.259 -5.230 36.879 1.00 39.72 87 CYS A CA 1
ATOM 684 C C . CYS A 1 87 ? -8.280 -4.451 36.052 1.00 39.72 87 CYS A C 1
ATOM 686 O O . CYS A 1 87 ? -8.171 -4.351 34.830 1.00 39.72 87 CYS A O 1
ATOM 688 N N . GLU A 1 88 ? -9.320 -3.935 36.699 1.00 43.59 88 GLU A N 1
ATOM 689 C CA . GLU A 1 88 ? -10.192 -2.925 36.125 1.00 43.59 88 GLU A CA 1
ATOM 690 C C . GLU A 1 88 ? -9.432 -1.599 36.157 1.00 43.59 88 GLU A C 1
ATOM 692 O O . GLU A 1 88 ? -9.841 -0.635 36.795 1.00 43.59 88 GLU A O 1
ATOM 697 N N . SER A 1 89 ? -8.298 -1.552 35.444 1.00 49.03 89 SER A N 1
ATOM 698 C CA . S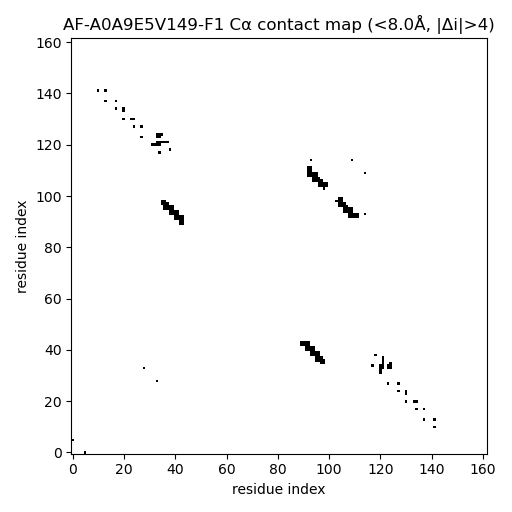ER A 1 89 ? -7.704 -0.291 35.012 1.00 49.03 89 SER A CA 1
ATOM 699 C C . SER A 1 89 ? -8.834 0.556 34.424 1.00 49.03 89 SER A C 1
ATOM 701 O O . SER A 1 89 ? -9.660 -0.025 33.701 1.00 49.03 89 SER A O 1
ATOM 703 N N . PRO A 1 90 ? -8.908 1.872 34.692 1.00 52.50 90 PRO A N 1
ATOM 704 C CA . PRO A 1 90 ? -9.975 2.723 34.181 1.00 52.50 90 PRO A CA 1
ATOM 705 C C . PRO A 1 90 ? -10.023 2.567 32.661 1.00 52.50 90 PRO A C 1
ATOM 707 O O . PRO A 1 90 ? -9.159 3.069 31.949 1.00 52.50 90 PRO A O 1
ATOM 710 N N . ARG A 1 91 ? -10.981 1.768 32.168 1.00 59.50 91 ARG A N 1
ATOM 711 C CA . ARG A 1 91 ? -11.002 1.347 30.766 1.00 59.50 91 ARG A CA 1
ATOM 712 C C . ARG A 1 91 ? -11.215 2.599 29.926 1.00 59.50 91 ARG A C 1
ATOM 714 O O . ARG A 1 91 ? -12.313 3.156 29.919 1.00 59.50 91 ARG A O 1
ATOM 721 N N . THR A 1 92 ? -10.154 3.059 29.270 1.00 68.62 92 THR A N 1
ATOM 722 C CA . THR A 1 92 ? -10.217 4.124 28.276 1.00 68.62 92 THR A CA 1
ATOM 723 C C . THR A 1 92 ? -11.180 3.679 27.181 1.00 68.62 92 THR A C 1
ATOM 725 O O . THR A 1 92 ? -11.101 2.562 26.667 1.00 68.62 92 THR A O 1
ATOM 728 N N . GLY A 1 93 ? -12.169 4.520 26.888 1.00 81.31 93 GLY A N 1
ATOM 729 C CA . GLY A 1 93 ? -13.101 4.264 25.797 1.00 81.31 93 GLY A CA 1
ATOM 730 C C . GLY A 1 93 ? -12.408 4.556 24.474 1.00 81.31 93 GLY A C 1
ATOM 731 O O . GLY A 1 93 ? -11.639 5.510 24.388 1.00 81.31 93 GLY A O 1
ATOM 732 N N . TYR A 1 94 ? -12.686 3.770 23.437 1.00 89.06 94 TYR A N 1
ATOM 733 C CA . TYR A 1 94 ? -12.136 4.011 22.106 1.00 89.06 94 TYR A CA 1
ATOM 734 C C . TYR A 1 94 ? -13.224 4.494 21.156 1.00 89.06 94 TYR A C 1
ATOM 736 O O . TYR A 1 94 ? -14.380 4.064 21.219 1.00 89.06 94 TYR A O 1
ATOM 744 N N . ARG A 1 95 ? -12.852 5.391 20.250 1.00 91.19 95 ARG A N 1
ATOM 745 C CA . ARG A 1 95 ? -13.679 5.806 19.118 1.00 91.19 95 ARG A CA 1
ATOM 746 C C . ARG A 1 95 ? -12.914 5.554 17.830 1.00 91.19 95 ARG A C 1
ATOM 748 O O . ARG A 1 95 ? -11.719 5.811 17.752 1.00 91.19 95 ARG A O 1
ATOM 755 N N . LEU A 1 96 ? -13.606 5.024 16.829 1.00 93.19 96 LEU A N 1
ATOM 756 C CA . LEU A 1 96 ? -13.110 4.979 15.463 1.00 93.19 96 LEU A CA 1
ATOM 757 C C . LEU A 1 96 ? -13.486 6.295 14.795 1.00 93.19 96 LEU A C 1
ATOM 759 O O . LEU A 1 96 ? -14.672 6.622 14.695 1.00 93.19 96 LEU A O 1
ATOM 763 N N . CYS A 1 97 ? -12.474 7.022 14.353 1.00 92.94 97 CYS A N 1
ATOM 764 C CA . CYS A 1 97 ? -12.603 8.307 13.697 1.00 92.94 97 CYS A CA 1
ATOM 765 C C . CYS A 1 97 ? -12.116 8.198 12.249 1.00 92.94 97 CYS A C 1
ATOM 767 O O . CYS A 1 97 ? -11.245 7.387 11.928 1.00 92.94 97 CYS A O 1
ATOM 769 N N . GLY A 1 98 ? -12.689 9.005 11.365 1.00 92.50 98 GLY A N 1
ATOM 770 C CA . GLY A 1 98 ? -12.318 9.030 9.956 1.00 92.50 98 GLY A CA 1
ATOM 771 C C . GLY A 1 98 ? -12.829 10.281 9.261 1.00 92.50 98 GLY A C 1
ATOM 772 O O . GLY A 1 98 ? -13.547 11.089 9.850 1.00 92.50 98 GLY A O 1
ATOM 773 N N . LEU A 1 99 ? -12.456 10.438 7.995 1.00 92.44 99 LEU A N 1
ATOM 774 C CA . LEU A 1 99 ? -12.981 11.488 7.128 1.00 92.44 99 LEU A CA 1
ATOM 775 C C . LEU A 1 99 ? -14.053 10.884 6.219 1.00 92.44 99 LEU A C 1
ATOM 777 O O . LEU A 1 99 ? -13.878 9.789 5.686 1.00 92.44 99 LEU A O 1
ATOM 781 N N . GLY A 1 100 ? -15.192 11.560 6.101 1.00 86.94 100 GLY A N 1
ATOM 782 C CA . GLY A 1 100 ? -16.219 11.217 5.120 1.00 86.94 100 GLY A CA 1
ATOM 783 C C . GLY A 1 100 ? -15.835 11.698 3.721 1.00 86.94 100 GLY A C 1
ATOM 784 O O . GLY A 1 100 ? -14.894 12.473 3.558 1.00 86.94 100 GLY A O 1
ATOM 785 N N . GLU A 1 101 ? -16.603 11.286 2.713 1.00 86.75 101 GLU A N 1
ATOM 786 C CA . GLU A 1 101 ? -16.430 11.754 1.327 1.00 86.75 101 GLU A CA 1
ATOM 787 C C . GLU A 1 101 ? -16.595 13.283 1.208 1.00 86.75 101 GLU A C 1
ATOM 789 O O . GLU A 1 101 ? -15.924 13.919 0.400 1.00 86.75 101 GLU A O 1
ATOM 794 N N . ASP A 1 102 ? -17.387 13.883 2.102 1.00 86.19 102 ASP A N 1
ATOM 795 C CA . ASP A 1 102 ? -17.598 15.333 2.216 1.00 86.19 102 ASP A CA 1
ATOM 796 C C . ASP A 1 102 ? -16.438 16.074 2.918 1.00 86.19 102 ASP A C 1
ATOM 798 O O . ASP A 1 102 ? -16.526 17.272 3.195 1.00 86.19 102 ASP A O 1
ATOM 802 N N . GLY A 1 103 ? -15.369 15.363 3.296 1.00 88.50 103 GLY A N 1
ATOM 803 C CA . GLY A 1 103 ? -14.245 15.900 4.071 1.00 88.50 103 GLY A CA 1
ATOM 804 C C . GLY A 1 103 ? -14.572 16.202 5.539 1.00 88.50 103 GLY A C 1
ATOM 805 O O . GLY A 1 103 ? -13.714 16.702 6.265 1.00 88.50 103 GLY A O 1
ATOM 806 N N . GLN A 1 104 ? -15.790 15.897 5.994 1.00 90.38 104 GLN A N 1
ATOM 807 C CA . GLN A 1 104 ? -16.198 16.081 7.385 1.00 90.38 104 GLN A CA 1
ATOM 808 C C . GLN A 1 104 ? -15.718 14.915 8.260 1.00 90.38 104 GLN A C 1
ATOM 810 O O . GLN A 1 104 ? -15.832 13.754 7.847 1.00 90.38 104 GLN A O 1
ATOM 815 N N . PRO A 1 105 ? -15.203 15.186 9.472 1.00 90.38 105 PRO A N 1
ATOM 816 C CA . PRO A 1 105 ? -14.815 14.134 10.396 1.00 90.38 105 PRO A CA 1
ATOM 817 C C . PRO A 1 105 ? -16.053 13.422 10.954 1.00 90.38 105 PRO A C 1
ATOM 819 O O . PRO A 1 105 ? -17.031 14.056 11.349 1.00 90.38 105 PRO A O 1
ATOM 822 N N . TRP A 1 106 ? -15.996 12.096 11.036 1.00 90.50 106 TRP A N 1
ATOM 823 C CA . TRP A 1 106 ? -16.986 11.277 11.731 1.00 90.50 106 TRP A CA 1
ATOM 824 C C . TRP A 1 106 ? -16.316 10.498 12.860 1.00 90.50 106 TRP A C 1
ATOM 826 O O . TRP A 1 106 ? -15.145 10.140 12.770 1.00 90.50 106 TRP A O 1
ATOM 836 N N . SER A 1 107 ? -17.070 10.220 13.926 1.00 91.12 107 SER A N 1
ATOM 837 C CA . SER A 1 107 ? -16.619 9.375 15.035 1.00 91.12 107 SER A CA 1
ATOM 838 C C . SER A 1 107 ? -17.699 8.365 15.411 1.00 91.12 107 SER A C 1
ATOM 840 O O . SER A 1 107 ? -18.892 8.678 15.410 1.00 91.12 107 SER A O 1
ATOM 842 N N . ARG A 1 108 ? -17.293 7.127 15.703 1.00 89.50 108 ARG A N 1
ATOM 843 C CA . ARG A 1 108 ? -18.179 6.048 16.161 1.00 89.50 108 ARG A CA 1
ATOM 844 C C . ARG A 1 108 ? -17.578 5.364 17.387 1.00 89.50 108 ARG A C 1
ATOM 846 O O . ARG A 1 108 ? -16.372 5.121 17.396 1.00 89.50 108 ARG A O 1
ATOM 853 N N . PRO A 1 109 ? -18.378 5.038 18.416 1.00 88.31 109 PRO A N 1
ATOM 854 C CA . PRO A 1 109 ? -17.872 4.305 19.571 1.00 88.31 109 PRO A CA 1
ATOM 855 C C . PRO A 1 109 ? -17.366 2.925 19.132 1.00 88.31 109 PRO A C 1
ATOM 857 O O . PRO A 1 109 ? -18.057 2.215 18.403 1.00 88.31 109 PRO A O 1
ATOM 860 N N . CYS A 1 110 ? -16.163 2.560 19.572 1.00 87.69 110 CYS A N 1
ATOM 861 C CA . CYS A 1 110 ? -15.559 1.259 19.316 1.00 87.69 110 CYS A CA 1
ATOM 862 C C . CYS A 1 110 ? -15.440 0.503 20.646 1.00 87.69 110 CYS A C 1
ATOM 864 O O . CYS A 1 110 ? -14.713 0.955 21.536 1.00 87.69 110 CYS A O 1
ATOM 866 N N . PRO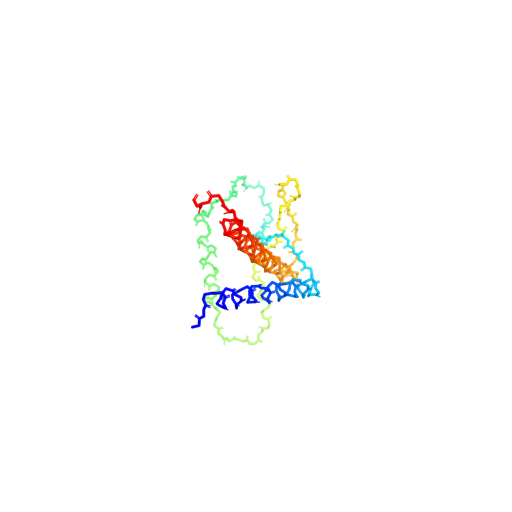 A 1 111 ? -16.137 -0.634 20.814 1.00 88.50 111 PRO A N 1
ATOM 867 C CA . PRO A 1 111 ? -15.990 -1.442 22.015 1.00 88.50 111 PRO A CA 1
ATOM 868 C C . PRO A 1 111 ? -14.575 -2.043 22.080 1.00 88.50 111 PRO A C 1
ATOM 870 O O . PRO A 1 111 ? -13.956 -2.278 21.033 1.00 88.50 111 PRO A O 1
ATOM 873 N N . PRO A 1 112 ? -14.045 -2.293 23.290 1.00 84.44 112 PRO A N 1
ATOM 874 C CA . PRO A 1 112 ? -12.665 -2.726 23.464 1.00 84.44 112 PRO A CA 1
ATOM 875 C C . PRO A 1 112 ? -12.359 -4.070 22.794 1.00 84.44 112 PRO A C 1
ATOM 877 O O . PRO A 1 112 ? -11.255 -4.273 22.294 1.00 84.44 112 PRO A O 1
ATOM 880 N N . GLU A 1 113 ? -13.350 -4.953 22.688 1.00 89.12 113 GLU A N 1
ATOM 881 C CA . GLU A 1 113 ? -13.226 -6.256 22.033 1.00 89.12 113 GLU A CA 1
ATOM 882 C C . GLU A 1 113 ? -12.951 -6.132 20.523 1.00 89.12 113 GLU A C 1
ATOM 884 O O . GLU A 1 113 ? -12.331 -7.012 19.929 1.00 89.12 113 GLU A O 1
ATOM 889 N N . GLN A 1 114 ? -13.376 -5.031 19.891 1.00 89.62 114 GLN A N 1
ATOM 890 C CA . GLN A 1 114 ? -13.220 -4.806 18.448 1.00 89.62 114 GLN A CA 1
ATOM 891 C C . GLN A 1 114 ? -11.935 -4.050 18.088 1.00 89.62 114 GLN A C 1
ATOM 893 O O . GLN A 1 114 ? -11.575 -4.003 16.912 1.00 89.62 114 GLN A O 1
ATOM 898 N N . ILE A 1 115 ? -11.205 -3.503 19.067 1.00 90.88 115 ILE A N 1
ATOM 899 C CA . ILE A 1 115 ? -10.007 -2.679 18.829 1.00 90.88 115 ILE A CA 1
ATOM 900 C C . ILE A 1 115 ? -8.977 -3.420 17.979 1.00 90.88 115 ILE A C 1
ATOM 902 O O . ILE A 1 115 ? -8.469 -2.857 17.015 1.00 90.88 115 ILE A O 1
ATOM 906 N N . ALA A 1 116 ? -8.685 -4.682 18.308 1.00 92.00 116 ALA A N 1
ATOM 907 C CA . ALA A 1 116 ? -7.693 -5.475 17.582 1.00 92.00 116 ALA A CA 1
ATOM 908 C C . ALA A 1 116 ? -8.110 -5.737 16.125 1.00 92.00 116 ALA A C 1
ATOM 910 O O . ALA A 1 116 ? -7.285 -5.723 15.214 1.00 92.00 116 ALA A O 1
ATOM 911 N N . GLN A 1 117 ? -9.404 -5.951 15.887 1.00 93.44 117 GLN A N 1
ATOM 912 C CA . GLN A 1 117 ? -9.929 -6.155 14.540 1.00 93.44 117 GLN A CA 1
ATOM 913 C C . GLN A 1 117 ? -9.886 -4.856 13.724 1.00 93.44 117 GLN A C 1
ATOM 915 O O . GLN A 1 117 ? -9.502 -4.867 12.554 1.00 93.44 117 GLN A O 1
ATOM 920 N N . VAL A 1 118 ? -10.259 -3.734 14.341 1.00 94.56 118 VAL A N 1
ATOM 921 C CA . VAL A 1 118 ? -10.256 -2.414 13.702 1.00 94.56 118 VAL A CA 1
ATOM 922 C C . VAL A 1 118 ? -8.828 -1.942 13.431 1.00 94.56 118 VAL A C 1
ATOM 924 O O . VAL A 1 118 ? -8.553 -1.451 12.339 1.00 94.56 118 VAL A O 1
ATOM 927 N N . SER A 1 119 ? -7.892 -2.151 14.358 1.00 94.00 119 SER A N 1
ATOM 928 C CA . SER A 1 119 ? -6.482 -1.802 14.158 1.00 94.00 119 SER A CA 1
ATOM 929 C C . SER A 1 119 ? -5.861 -2.592 13.007 1.00 94.00 119 SER A C 1
ATOM 931 O O . SER A 1 119 ? -5.157 -2.015 12.180 1.00 94.00 119 SER A O 1
ATOM 933 N N . LEU A 1 120 ? -6.189 -3.882 12.882 1.00 96.00 120 LEU A N 1
ATOM 934 C CA . LEU A 1 120 ? -5.777 -4.703 11.746 1.00 96.00 120 LEU A CA 1
ATOM 935 C C . LEU A 1 120 ? -6.355 -4.167 10.427 1.00 96.00 120 LEU A C 1
ATOM 937 O O . LEU A 1 120 ? -5.637 -4.068 9.433 1.00 96.00 120 LEU A O 1
ATOM 941 N N . ALA A 1 121 ? -7.634 -3.787 10.410 1.00 95.88 121 ALA A N 1
ATOM 942 C CA . ALA A 1 121 ? -8.278 -3.220 9.226 1.00 95.88 121 ALA A CA 1
ATOM 943 C C . ALA A 1 121 ? -7.667 -1.867 8.805 1.00 95.88 121 ALA A C 1
ATOM 945 O O . ALA A 1 121 ? -7.497 -1.617 7.608 1.00 95.88 121 ALA A O 1
ATOM 946 N N . ILE A 1 122 ? -7.275 -1.029 9.770 1.00 95.62 122 ILE A N 1
ATOM 947 C CA . ILE A 1 122 ? -6.540 0.225 9.530 1.00 95.62 122 ILE A CA 1
ATOM 948 C C . ILE A 1 122 ? -5.129 -0.068 9.001 1.00 95.62 122 ILE A C 1
ATOM 950 O O . ILE A 1 122 ? -4.688 0.534 8.022 1.00 95.62 122 ILE A O 1
ATOM 954 N N . ALA A 1 123 ? -4.418 -1.032 9.588 1.00 96.62 123 ALA A N 1
ATOM 955 C CA . ALA A 1 123 ? -3.083 -1.419 9.132 1.00 96.62 123 ALA A CA 1
ATOM 956 C C . ALA A 1 123 ? -3.102 -1.941 7.684 1.00 96.62 123 ALA A C 1
ATOM 958 O O . ALA A 1 123 ? -2.239 -1.591 6.874 1.00 96.62 123 ALA A O 1
ATOM 959 N N . ARG A 1 124 ? -4.125 -2.723 7.315 1.00 96.75 124 ARG A N 1
ATOM 960 C CA . ARG A 1 124 ? -4.341 -3.157 5.925 1.00 96.75 124 ARG A CA 1
ATOM 961 C C . ARG A 1 124 ? -4.550 -1.981 4.987 1.00 96.75 124 ARG A C 1
ATOM 963 O O . ARG A 1 124 ? -3.989 -1.985 3.894 1.00 96.75 124 ARG A O 1
ATOM 970 N N . TYR A 1 125 ? -5.301 -0.966 5.410 1.00 96.81 125 TYR A N 1
ATOM 971 C CA . TYR A 1 125 ? -5.497 0.242 4.613 1.00 96.81 125 TYR A CA 1
ATOM 972 C C . TYR A 1 125 ? -4.186 0.992 4.366 1.00 96.81 125 TYR A C 1
ATOM 974 O O . TYR A 1 125 ? -3.886 1.372 3.233 1.00 96.81 125 TYR A O 1
ATOM 982 N N . GLN A 1 126 ? -3.356 1.138 5.398 1.00 96.62 126 GLN A N 1
ATOM 983 C CA . GLN A 1 126 ? -2.037 1.759 5.260 1.00 96.62 126 GLN A CA 1
ATOM 984 C C . GLN A 1 126 ? -1.140 0.975 4.294 1.00 96.62 126 GLN A C 1
ATOM 986 O O . GLN A 1 126 ? -0.525 1.562 3.400 1.00 96.62 126 GLN A O 1
ATOM 991 N N . LYS A 1 127 ? -1.120 -0.358 4.410 1.00 97.50 127 LYS A N 1
ATOM 992 C CA . LYS A 1 127 ? -0.370 -1.227 3.494 1.00 97.50 127 LYS A CA 1
ATOM 993 C C . LYS A 1 127 ? -0.891 -1.119 2.058 1.00 97.50 127 LYS A C 1
ATOM 995 O O . LYS A 1 127 ? -0.096 -1.014 1.128 1.00 97.50 127 LYS A O 1
ATOM 1000 N N . LEU A 1 128 ? -2.209 -1.073 1.867 1.00 97.75 128 LEU A N 1
ATOM 1001 C CA . LEU A 1 128 ? -2.823 -0.857 0.558 1.00 97.75 128 LEU A CA 1
ATOM 1002 C C . LEU A 1 128 ? -2.381 0.482 -0.053 1.00 97.75 128 LEU A C 1
ATOM 1004 O O . LEU A 1 128 ? -1.964 0.510 -1.211 1.00 97.75 128 LEU A O 1
ATOM 1008 N N . ARG A 1 129 ? -2.400 1.577 0.720 1.00 97.31 129 ARG A N 1
ATOM 1009 C CA . ARG A 1 129 ? -1.901 2.887 0.266 1.00 97.31 129 ARG A CA 1
ATOM 1010 C C . ARG A 1 129 ? -0.440 2.825 -0.173 1.00 97.31 129 ARG A C 1
ATOM 1012 O O . ARG A 1 129 ? -0.101 3.365 -1.225 1.00 97.31 129 ARG A O 1
ATOM 1019 N N . GLN A 1 130 ? 0.412 2.144 0.592 1.00 97.69 130 GLN A N 1
ATOM 1020 C CA . GLN A 1 130 ? 1.820 1.967 0.238 1.00 97.69 130 GLN A CA 1
ATOM 1021 C C . GLN A 1 130 ? 1.982 1.217 -1.095 1.00 97.69 130 GLN A C 1
ATOM 1023 O O . GLN A 1 130 ? 2.744 1.654 -1.960 1.00 97.69 130 GLN A O 1
ATOM 1028 N N . LEU A 1 131 ? 1.243 0.120 -1.285 1.00 98.19 131 LEU A N 1
ATOM 1029 C CA . LEU A 1 131 ? 1.279 -0.671 -2.518 1.00 98.19 131 LEU A CA 1
ATOM 1030 C C . LEU A 1 131 ? 0.785 0.123 -3.729 1.00 98.19 131 LEU A C 1
ATOM 1032 O O . LEU A 1 131 ? 1.418 0.090 -4.784 1.00 98.19 131 LEU A O 1
ATOM 1036 N N . LEU A 1 132 ? -0.300 0.884 -3.578 1.00 98.00 132 LEU A N 1
ATOM 1037 C CA . LEU A 1 132 ? -0.821 1.745 -4.641 1.00 98.00 132 LEU A CA 1
ATOM 1038 C C . LEU A 1 132 ? 0.169 2.851 -5.017 1.00 98.00 132 LEU A C 1
ATOM 1040 O O . LEU A 1 132 ? 0.394 3.082 -6.204 1.00 98.00 132 LEU A O 1
ATOM 1044 N N . GLY A 1 133 ? 0.814 3.482 -4.032 1.00 97.88 133 GLY A N 1
ATOM 1045 C CA . GLY A 1 133 ? 1.868 4.464 -4.287 1.00 97.88 133 GLY A CA 1
ATOM 1046 C C . GLY A 1 133 ? 3.052 3.854 -5.042 1.00 97.88 133 GLY A C 1
ATOM 1047 O O . GLY A 1 133 ? 3.542 4.432 -6.013 1.00 97.88 133 GLY A O 1
ATOM 1048 N N . ARG A 1 134 ? 3.476 2.641 -4.661 1.00 97.75 134 ARG A N 1
ATOM 1049 C CA . ARG A 1 134 ? 4.557 1.933 -5.358 1.00 97.75 134 ARG A CA 1
ATOM 1050 C C . ARG A 1 134 ? 4.172 1.538 -6.785 1.00 97.75 134 ARG A C 1
ATOM 1052 O O . ARG A 1 134 ? 4.981 1.722 -7.692 1.00 97.75 134 ARG A O 1
ATOM 1059 N N . LYS A 1 135 ? 2.943 1.060 -6.999 1.00 97.94 135 LYS A N 1
ATOM 1060 C CA . LYS A 1 135 ? 2.394 0.763 -8.330 1.00 97.94 135 LYS A CA 1
ATOM 1061 C C . LYS A 1 135 ? 2.461 1.994 -9.234 1.00 97.94 135 LYS A C 1
ATOM 1063 O O . LYS A 1 135 ? 3.067 1.929 -10.299 1.00 97.94 135 LYS A O 1
ATOM 1068 N N . GLN A 1 136 ? 1.904 3.118 -8.781 1.00 98.00 136 GLN A N 1
ATOM 1069 C CA . GLN A 1 136 ? 1.893 4.373 -9.540 1.00 98.00 136 GLN A CA 1
ATOM 1070 C C . GLN A 1 136 ? 3.311 4.844 -9.882 1.00 98.00 136 GLN A C 1
ATOM 1072 O O . GLN A 1 136 ? 3.570 5.280 -11.001 1.00 98.00 136 GLN A O 1
ATOM 1077 N N . TYR A 1 137 ? 4.250 4.709 -8.944 1.00 98.00 137 TYR A N 1
ATOM 1078 C CA . TYR A 1 137 ? 5.653 5.039 -9.178 1.00 98.00 137 TYR A CA 1
ATOM 1079 C C . TYR A 1 137 ? 6.287 4.195 -10.297 1.00 98.00 137 TYR A C 1
ATOM 1081 O O . TYR A 1 137 ? 6.969 4.740 -11.169 1.00 98.00 137 TYR A O 1
ATOM 1089 N N . LEU A 1 138 ? 6.066 2.876 -10.302 1.00 97.69 138 LEU A N 1
ATOM 1090 C CA . LEU A 1 138 ? 6.587 1.993 -11.352 1.00 97.69 138 LEU A CA 1
ATOM 1091 C C . LEU A 1 138 ? 5.937 2.281 -12.711 1.00 97.69 138 LEU A C 1
ATOM 1093 O O . LEU A 1 138 ? 6.636 2.341 -13.721 1.00 97.69 138 LEU A O 1
ATOM 1097 N N . GLU A 1 139 ? 4.625 2.527 -12.737 1.00 97.19 139 GLU A N 1
ATOM 1098 C CA . GLU A 1 139 ? 3.889 2.912 -13.950 1.00 97.19 139 GLU A CA 1
ATOM 1099 C C . GLU A 1 139 ? 4.416 4.231 -14.537 1.00 97.19 139 GLU A C 1
ATOM 1101 O O . GLU A 1 139 ? 4.654 4.337 -15.745 1.00 97.19 139 GLU A O 1
ATOM 1106 N N . ALA A 1 140 ? 4.683 5.225 -13.685 1.00 97.69 140 ALA A N 1
ATOM 1107 C CA . ALA A 1 140 ? 5.283 6.492 -14.092 1.00 97.69 140 ALA A CA 1
ATOM 1108 C C . ALA A 1 140 ? 6.697 6.301 -14.669 1.00 97.69 140 ALA A C 1
ATOM 1110 O O . ALA A 1 140 ? 7.041 6.892 -15.691 1.00 97.69 140 ALA A O 1
ATOM 1111 N N . ARG A 1 141 ? 7.517 5.428 -14.071 1.00 96.81 141 ARG A N 1
ATOM 1112 C CA . ARG A 1 141 ? 8.857 5.127 -14.599 1.00 96.81 141 ARG A CA 1
ATOM 1113 C C . ARG A 1 141 ? 8.826 4.416 -15.945 1.00 96.81 141 ARG A C 1
ATOM 1115 O O . ARG A 1 141 ? 9.574 4.793 -16.845 1.00 96.81 141 ARG A O 1
ATOM 1122 N N . LEU A 1 142 ? 7.976 3.401 -16.088 1.00 95.88 142 LEU A N 1
ATOM 1123 C CA . LEU A 1 142 ? 7.836 2.651 -17.337 1.00 95.88 142 LEU A CA 1
ATOM 1124 C C . LEU A 1 142 ? 7.328 3.549 -18.469 1.00 95.88 142 LEU A C 1
ATOM 1126 O O . LEU A 1 142 ? 7.873 3.515 -19.572 1.00 95.88 142 LEU A O 1
ATOM 1130 N N . SER A 1 143 ? 6.334 4.395 -18.189 1.00 95.88 143 SER A N 1
ATOM 1131 C CA . SER A 1 143 ? 5.824 5.361 -19.169 1.00 95.88 143 SER A CA 1
ATOM 1132 C C . SER A 1 143 ? 6.876 6.402 -19.558 1.00 95.88 143 SER A C 1
ATOM 1134 O O . SER A 1 143 ? 7.047 6.668 -20.748 1.00 95.88 143 SER A O 1
ATOM 1136 N N . GLN A 1 144 ? 7.641 6.930 -18.598 1.00 96.19 144 GLN A N 1
ATOM 1137 C CA . GLN A 1 144 ? 8.744 7.848 -18.882 1.00 96.19 144 GLN A CA 1
ATOM 1138 C C . GLN A 1 144 ? 9.813 7.195 -19.769 1.00 96.19 144 GLN A C 1
ATOM 1140 O O . GLN A 1 144 ? 10.258 7.807 -20.737 1.00 96.19 144 GLN A O 1
ATOM 1145 N N . LEU A 1 145 ? 10.212 5.953 -19.480 1.00 94.69 145 LEU A N 1
ATOM 1146 C CA . LEU A 1 145 ? 11.195 5.226 -20.288 1.00 94.69 145 LEU A CA 1
ATOM 1147 C C . LEU A 1 145 ? 10.677 4.983 -21.713 1.00 94.69 145 LEU A C 1
ATOM 1149 O O . LEU A 1 145 ? 11.403 5.193 -22.683 1.00 94.69 145 LEU A O 1
ATOM 1153 N N . ALA A 1 146 ? 9.409 4.600 -21.868 1.00 93.88 146 ALA A N 1
ATOM 1154 C CA . ALA A 1 146 ? 8.809 4.434 -23.188 1.00 93.88 146 ALA A CA 1
ATOM 1155 C C . ALA A 1 146 ? 8.848 5.744 -23.995 1.00 93.88 146 ALA A C 1
ATOM 1157 O O . ALA A 1 146 ? 9.249 5.747 -25.159 1.00 93.88 146 ALA A O 1
ATOM 1158 N N . GLN A 1 147 ? 8.505 6.872 -23.365 1.00 96.00 147 GLN A N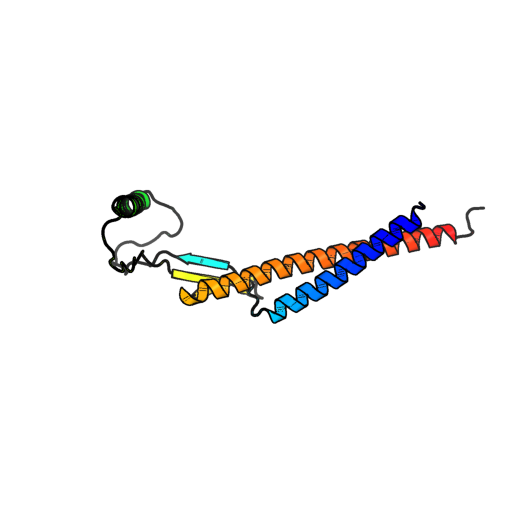 1
ATOM 1159 C CA . GLN A 1 147 ? 8.568 8.190 -24.000 1.00 96.00 147 GLN A CA 1
ATOM 1160 C C . GLN A 1 147 ? 9.994 8.564 -24.422 1.00 96.00 147 GLN A C 1
ATOM 1162 O O . GLN A 1 147 ? 10.188 9.055 -25.536 1.00 96.00 147 GLN A O 1
ATOM 1167 N N . THR A 1 148 ? 11.000 8.319 -23.576 1.00 93.94 148 THR A N 1
ATOM 1168 C CA . THR A 1 148 ? 12.395 8.631 -23.923 1.00 93.94 148 THR A CA 1
ATOM 1169 C C . THR A 1 148 ? 12.903 7.758 -25.065 1.00 93.94 148 THR A C 1
ATOM 1171 O O . THR A 1 148 ? 13.551 8.281 -25.971 1.00 93.94 148 THR A O 1
ATOM 1174 N N . LEU A 1 149 ? 12.569 6.464 -25.088 1.00 91.81 149 LEU A N 1
ATOM 1175 C CA . LEU A 1 149 ? 12.934 5.574 -26.193 1.00 91.81 149 LEU A CA 1
ATOM 1176 C C . LEU A 1 149 ? 12.274 5.987 -27.512 1.00 91.81 149 LEU A C 1
ATOM 1178 O O . LEU A 1 149 ? 12.955 6.031 -28.535 1.00 91.81 149 LEU A O 1
ATOM 1182 N N . ILE A 1 150 ? 10.987 6.345 -27.496 1.00 94.56 150 ILE A N 1
ATOM 1183 C CA . ILE A 1 150 ? 10.279 6.840 -28.688 1.00 94.56 150 ILE A CA 1
ATOM 1184 C C . ILE A 1 150 ? 10.929 8.134 -29.196 1.00 94.56 150 ILE A C 1
ATOM 1186 O O . ILE A 1 150 ? 11.190 8.266 -30.392 1.00 94.56 150 ILE A O 1
ATOM 1190 N N . ALA A 1 151 ? 11.249 9.071 -28.298 1.00 93.94 151 ALA A N 1
ATOM 1191 C CA . ALA A 1 151 ? 11.915 10.318 -28.661 1.00 93.94 151 ALA A CA 1
ATOM 1192 C C . ALA A 1 151 ? 13.305 10.073 -29.275 1.00 93.94 151 ALA A C 1
ATOM 1194 O O . ALA A 1 151 ? 13.637 10.662 -30.304 1.00 93.94 151 ALA A O 1
ATOM 1195 N N . LEU A 1 152 ? 14.110 9.176 -28.699 1.00 91.19 152 LEU A N 1
ATOM 1196 C CA . LEU A 1 152 ? 15.414 8.806 -29.261 1.00 91.19 152 LEU A CA 1
ATOM 1197 C C . LEU A 1 152 ? 15.274 8.124 -30.623 1.00 91.19 152 LEU A C 1
ATOM 1199 O O . LEU A 1 152 ? 15.993 8.477 -31.555 1.00 91.19 152 LEU A O 1
ATOM 1203 N N . HIS A 1 153 ? 14.322 7.201 -30.758 1.00 90.56 153 HIS A N 1
ATOM 1204 C CA . HIS A 1 153 ? 14.042 6.533 -32.024 1.00 90.56 153 HIS A CA 1
ATOM 1205 C C . HIS A 1 153 ? 13.636 7.537 -33.110 1.00 90.56 153 HIS A C 1
ATOM 1207 O O . HIS A 1 153 ? 14.155 7.470 -34.219 1.00 90.56 153 HIS A O 1
ATOM 1213 N N . SER A 1 154 ? 12.776 8.5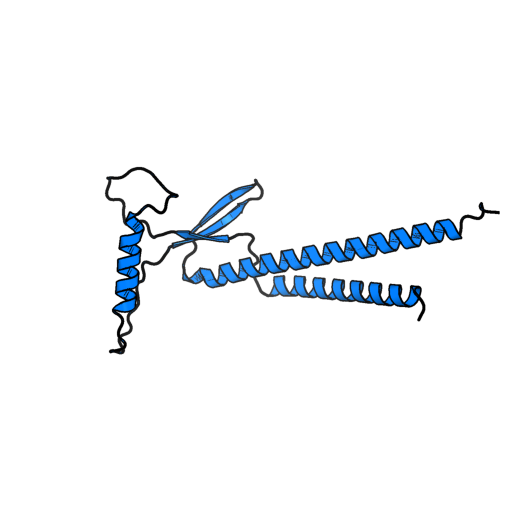12 -32.789 1.00 92.25 154 SER A N 1
ATOM 1214 C CA . SER A 1 154 ? 12.385 9.561 -33.742 1.00 92.25 154 SER A CA 1
ATOM 1215 C C . SER A 1 154 ? 13.584 10.377 -34.238 1.00 92.25 154 SER A C 1
ATOM 1217 O O . SER A 1 154 ? 13.729 10.563 -35.438 1.00 92.25 154 SER A O 1
ATOM 1219 N N . ARG A 1 155 ? 14.510 10.755 -33.344 1.00 90.69 155 ARG A N 1
ATOM 1220 C CA . ARG A 1 155 ? 15.731 11.502 -33.700 1.00 90.69 155 ARG A CA 1
ATOM 1221 C C . ARG A 1 155 ? 16.701 10.702 -34.564 1.00 90.69 155 ARG A C 1
ATOM 1223 O O . ARG A 1 155 ? 17.402 11.285 -35.378 1.00 90.69 155 ARG A O 1
ATOM 1230 N N . LEU A 1 156 ? 16.777 9.388 -34.357 1.00 89.75 156 LEU A N 1
ATOM 1231 C CA . LEU A 1 156 ? 17.621 8.503 -35.164 1.00 89.75 156 LEU A CA 1
ATOM 1232 C C . LEU A 1 156 ? 17.011 8.215 -36.539 1.00 89.75 156 LEU A C 1
ATOM 1234 O O . LEU A 1 156 ? 17.744 7.911 -37.476 1.00 89.75 156 LEU A O 1
ATOM 1238 N N . HIS A 1 157 ? 15.683 8.280 -36.647 1.00 82.38 157 HIS A N 1
ATOM 1239 C CA . HIS A 1 157 ? 14.960 8.028 -37.888 1.00 82.38 157 HIS A CA 1
ATOM 1240 C C . HIS A 1 157 ? 14.726 9.295 -38.723 1.00 82.38 157 HIS A C 1
ATOM 1242 O O . HIS A 1 157 ? 14.401 9.172 -39.900 1.00 82.38 157 HIS A O 1
ATOM 1248 N N . ASP A 1 158 ? 14.911 10.491 -38.154 1.00 77.62 158 ASP A N 1
ATOM 1249 C CA . ASP A 1 158 ? 14.793 11.764 -38.871 1.00 77.62 158 ASP A CA 1
ATOM 1250 C C . ASP A 1 158 ? 15.986 11.962 -39.836 1.00 77.62 158 ASP A C 1
ATOM 1252 O O . ASP A 1 158 ? 17.121 12.161 -39.393 1.00 77.62 158 ASP A O 1
ATOM 1256 N N . PRO A 1 159 ? 15.785 11.923 -41.168 1.00 62.31 159 PRO A N 1
ATOM 1257 C CA . PRO A 1 159 ? 16.873 11.950 -42.148 1.00 62.31 159 PRO A CA 1
ATOM 1258 C C . PRO A 1 159 ? 17.426 13.361 -42.431 1.00 62.31 159 PRO A C 1
ATOM 1260 O O . PRO A 1 159 ? 18.210 13.535 -43.360 1.00 62.31 159 PRO A O 1
ATOM 1263 N N . THR A 1 160 ? 17.022 14.383 -41.673 1.00 56.38 160 THR A N 1
ATOM 1264 C CA . THR A 1 160 ? 17.274 15.805 -41.981 1.00 56.38 160 THR A CA 1
ATOM 1265 C C . THR A 1 160 ? 18.562 16.385 -41.382 1.00 56.38 160 THR A C 1
ATOM 1267 O O . THR A 1 160 ? 18.788 17.589 -41.462 1.00 56.38 160 THR A O 1
ATOM 1270 N N . LEU A 1 161 ? 19.453 15.545 -40.845 1.00 55.41 161 LEU A N 1
ATOM 1271 C CA . LEU A 1 161 ? 20.827 15.920 -40.483 1.00 55.41 161 LEU A CA 1
ATOM 1272 C C . LEU A 1 161 ? 21.835 15.243 -41.428 1.00 55.41 161 LEU A C 1
ATOM 1274 O O . LEU A 1 161 ? 22.561 14.325 -41.044 1.00 55.4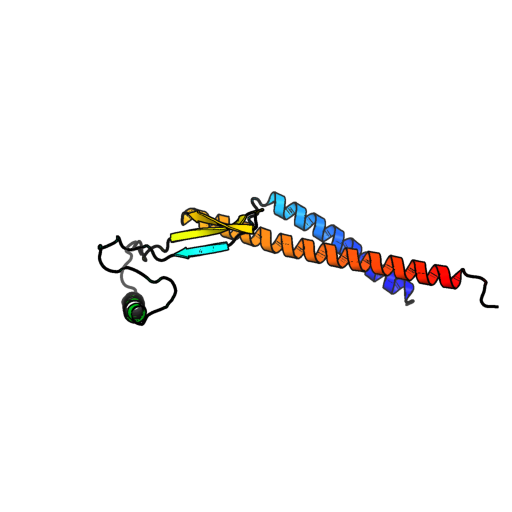1 161 LEU A O 1
ATOM 1278 N N . LYS A 1 162 ? 21.863 15.701 -42.681 1.00 42.16 162 LYS A N 1
ATOM 1279 C CA . LYS A 1 162 ? 23.011 15.606 -43.592 1.00 42.16 162 LYS A CA 1
ATOM 1280 C C . LYS A 1 162 ? 23.236 16.958 -44.245 1.00 42.16 162 LYS A C 1
ATOM 1282 O O . LYS A 1 162 ? 22.225 17.571 -44.647 1.00 42.16 162 LYS A O 1
#

Mean predicted aligned error: 14.2 Å

Sequence (162 aa):
MGLLKELEGTVEGWQTELQQILLQIQALYLEGPIIDGWLESHPREAQPNPSTVESSTVIRHAEVDQLMDYVQEICNVQPETEQTVACESPRTGYRLCGLGEDGQPWSRPCPPEQIAQVSLAIARYQKLRQLLGRKQYLEARLSQLAQTLIALHSRLHDPTLK

Solvent-accessible surface area (backbone atoms only — not comparable to full-atom values): 9864 Å² total; per-residue (Å²): 134,59,71,68,61,54,51,49,54,52,50,53,52,48,51,52,51,46,53,51,44,53,52,53,52,54,49,53,64,71,76,45,73,66,36,81,54,49,80,44,81,38,79,63,78,71,77,83,67,99,78,80,84,87,78,90,91,65,98,51,84,75,52,52,59,57,50,49,51,52,51,48,55,60,70,66,65,68,99,78,74,102,61,91,70,78,77,77,61,85,67,59,42,37,28,44,32,33,67,46,97,87,69,46,78,46,75,42,86,39,59,78,88,48,46,69,58,51,51,51,14,26,51,47,33,54,51,48,52,52,47,51,53,52,45,52,52,48,52,52,50,54,53,50,50,53,53,52,51,51,53,53,49,50,64,74,66,51,83,82,85,121

Foldseek 3Di:
DDPVVVVVVVLVVLVVLLVVLVVVLVVLVVVDAADAWDKDWAQPPDPDPPDDDDDDDDPPPVVVVVVVVVVVVVVPPDPDDPDPPPPPPRDTWMWTWHADPVRDIDIDTDDPVCVVVVVVNHVS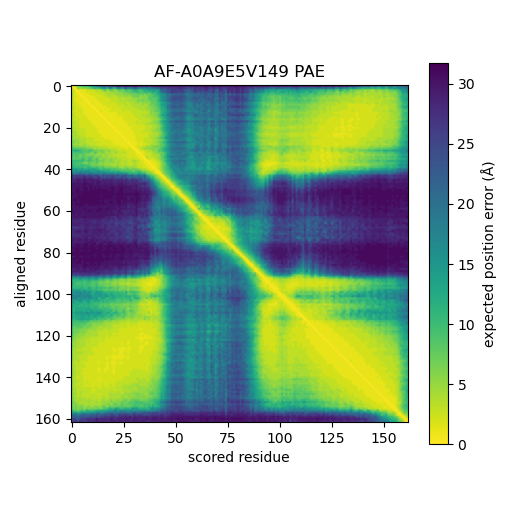NVVSVVSVVSSVVSVVVVVVVVVVVVVVVCVVPPPPPD